Protein AF-A0A6C0HAC2-F1 (afdb_monomer_lite)

Organism: NCBI:txid1070528

Structure (mmCIF, N/CA/C/O backbone):
data_AF-A0A6C0HAC2-F1
#
_entry.id   AF-A0A6C0HAC2-F1
#
loop_
_atom_site.group_PDB
_atom_site.id
_atom_site.type_symbol
_atom_site.label_atom_id
_atom_site.label_alt_id
_atom_site.label_comp_id
_atom_site.label_asym_id
_atom_site.label_entity_id
_atom_site.label_seq_id
_atom_site.pdbx_PDB_ins_code
_atom_site.Cartn_x
_atom_site.Cartn_y
_atom_site.Cartn_z
_atom_site.occupancy
_atom_site.B_iso_or_equiv
_atom_site.auth_seq_id
_atom_site.auth_comp_id
_atom_site.auth_asym_id
_atom_site.auth_atom_id
_atom_site.pdbx_PDB_model_num
ATOM 1 N N . MET A 1 1 ? 21.544 -33.911 -42.054 1.00 35.69 1 MET A N 1
ATOM 2 C CA . MET A 1 1 ? 21.452 -34.970 -41.028 1.00 35.69 1 MET A CA 1
ATOM 3 C C . MET A 1 1 ? 21.680 -34.278 -39.698 1.00 35.69 1 MET A C 1
ATOM 5 O O . MET A 1 1 ? 22.755 -33.726 -39.539 1.00 35.69 1 MET A O 1
ATOM 9 N N . ILE A 1 2 ? 20.570 -33.878 -39.078 1.00 36.97 2 ILE A N 1
ATOM 10 C CA . ILE A 1 2 ? 20.032 -34.376 -37.793 1.00 36.97 2 ILE A CA 1
ATOM 11 C C . ILE A 1 2 ? 20.691 -33.635 -36.626 1.00 36.97 2 ILE A C 1
ATOM 13 O O . ILE A 1 2 ? 21.883 -33.778 -36.380 1.00 36.97 2 ILE A O 1
ATOM 17 N N . ASP A 1 3 ? 19.857 -32.808 -35.998 1.00 48.16 3 ASP A N 1
ATOM 18 C CA . ASP A 1 3 ? 20.061 -32.089 -34.747 1.00 48.16 3 ASP A CA 1
ATOM 19 C C . ASP A 1 3 ? 20.471 -33.018 -33.612 1.00 48.16 3 ASP A C 1
ATOM 21 O O . ASP A 1 3 ? 19.859 -34.072 -33.467 1.00 48.16 3 ASP A O 1
ATOM 25 N N . GLU A 1 4 ? 21.347 -32.549 -32.724 1.00 47.75 4 GLU A N 1
ATOM 26 C CA . GLU A 1 4 ? 21.271 -32.916 -31.308 1.00 47.75 4 GLU A CA 1
ATOM 27 C C . GLU A 1 4 ? 21.519 -31.662 -30.452 1.00 47.75 4 GLU A C 1
ATOM 29 O O . GLU A 1 4 ? 22.643 -31.279 -30.136 1.00 47.75 4 GLU A O 1
ATOM 34 N N . ASN A 1 5 ? 20.411 -31.005 -30.083 1.00 46.34 5 ASN A N 1
ATOM 35 C CA . ASN A 1 5 ? 20.270 -30.433 -28.743 1.00 46.34 5 ASN A CA 1
ATOM 36 C C . ASN A 1 5 ? 20.665 -31.509 -27.731 1.00 46.34 5 ASN A C 1
ATOM 38 O O . ASN A 1 5 ? 20.255 -32.641 -27.964 1.00 46.34 5 ASN A O 1
ATOM 42 N N . ILE A 1 6 ? 21.314 -31.168 -26.609 1.00 41.94 6 ILE A N 1
ATOM 43 C CA . ILE A 1 6 ? 21.026 -31.779 -25.297 1.00 41.94 6 ILE A CA 1
ATOM 44 C C . ILE A 1 6 ? 21.823 -31.096 -24.165 1.00 41.94 6 ILE A C 1
ATOM 46 O O . ILE A 1 6 ? 23.045 -31.138 -24.097 1.00 41.94 6 ILE A O 1
ATOM 50 N N . ILE A 1 7 ? 21.012 -30.483 -23.296 1.00 42.16 7 ILE A N 1
ATOM 51 C CA . ILE A 1 7 ? 21.061 -30.430 -21.828 1.00 42.16 7 ILE A CA 1
ATOM 52 C C . ILE A 1 7 ? 22.054 -29.463 -21.167 1.00 42.16 7 ILE A C 1
ATOM 54 O O . ILE A 1 7 ? 23.254 -29.684 -21.056 1.00 42.16 7 ILE A O 1
ATOM 58 N N . ILE A 1 8 ? 21.446 -28.394 -20.647 1.00 49.47 8 ILE A N 1
ATOM 59 C CA . ILE A 1 8 ? 21.923 -27.561 -19.549 1.00 49.47 8 ILE A CA 1
ATOM 60 C C . ILE A 1 8 ? 21.940 -28.469 -18.318 1.00 49.47 8 ILE A C 1
ATOM 62 O O . ILE A 1 8 ? 20.876 -28.794 -17.795 1.00 49.47 8 ILE A O 1
ATOM 66 N N . ASP A 1 9 ? 23.120 -28.918 -17.902 1.00 45.03 9 ASP A N 1
ATOM 67 C CA . ASP A 1 9 ? 23.276 -29.564 -16.604 1.00 45.03 9 ASP A CA 1
ATOM 68 C C . ASP A 1 9 ? 23.600 -28.473 -15.580 1.00 45.03 9 ASP A C 1
ATOM 70 O O . ASP A 1 9 ? 24.607 -27.762 -15.673 1.00 45.03 9 ASP A O 1
ATOM 74 N N . GLU A 1 10 ? 22.681 -28.301 -14.635 1.00 52.38 10 GLU A N 1
ATOM 75 C CA . GLU A 1 10 ? 22.847 -27.502 -13.432 1.00 52.38 10 GLU A CA 1
ATOM 76 C C . GLU A 1 10 ? 23.984 -28.097 -12.600 1.00 52.38 10 GLU A C 1
ATOM 78 O O . GLU A 1 10 ? 23.780 -28.969 -11.765 1.00 52.38 10 GLU A O 1
ATOM 83 N N . ASN A 1 11 ? 25.207 -27.632 -12.827 1.00 47.12 11 ASN A N 1
ATOM 84 C CA . ASN A 1 11 ? 26.266 -27.701 -11.832 1.00 47.12 11 ASN A CA 1
ATOM 85 C C . ASN A 1 11 ? 27.306 -26.635 -12.153 1.00 47.12 11 ASN A C 1
ATOM 87 O O . ASN A 1 11 ? 28.098 -26.761 -13.087 1.00 47.12 11 ASN A O 1
ATOM 91 N N . ILE A 1 12 ? 27.307 -25.566 -11.358 1.00 48.22 12 ILE A N 1
ATOM 92 C CA . ILE A 1 12 ? 28.403 -24.601 -11.341 1.00 48.22 12 ILE A CA 1
ATOM 93 C C . ILE A 1 12 ? 29.633 -25.361 -10.835 1.00 48.22 12 ILE A C 1
ATOM 95 O O . ILE A 1 12 ? 29.829 -25.534 -9.635 1.00 48.22 12 ILE A O 1
ATOM 99 N N . ASN A 1 13 ? 30.446 -25.863 -11.760 1.00 45.69 13 ASN A N 1
ATOM 100 C CA . ASN A 1 13 ? 31.722 -26.475 -11.434 1.00 45.69 13 ASN A CA 1
ATOM 101 C C . ASN A 1 13 ? 32.722 -25.346 -11.163 1.00 45.69 13 ASN A C 1
ATOM 103 O O . ASN A 1 13 ? 33.317 -24.784 -12.083 1.00 45.69 13 ASN A O 1
ATOM 107 N N . ILE A 1 14 ? 32.846 -24.959 -9.893 1.00 54.31 14 ILE A N 1
ATOM 108 C CA . ILE A 1 14 ? 33.857 -24.002 -9.449 1.00 54.31 14 ILE A CA 1
ATOM 109 C C . ILE A 1 14 ? 35.203 -24.730 -9.475 1.00 54.31 14 ILE A C 1
ATOM 111 O O . ILE A 1 14 ? 35.581 -25.412 -8.524 1.00 54.31 14 ILE A O 1
ATOM 115 N N . GLN A 1 15 ? 35.931 -24.599 -10.582 1.00 46.69 15 GLN A N 1
ATOM 116 C CA . GLN A 1 15 ? 37.349 -24.932 -10.599 1.00 46.69 15 GLN A CA 1
ATOM 117 C C . GLN A 1 15 ? 38.101 -23.875 -9.796 1.00 46.69 15 GLN A C 1
ATOM 119 O O . GLN A 1 15 ? 38.102 -22.694 -10.142 1.00 46.69 15 GLN A O 1
ATOM 124 N N . MET A 1 16 ? 38.740 -24.316 -8.715 1.00 49.25 16 MET A N 1
ATOM 125 C CA . MET A 1 16 ? 39.712 -23.515 -7.982 1.00 49.25 16 MET A CA 1
ATOM 126 C C . MET A 1 16 ? 40.864 -23.197 -8.941 1.00 49.25 16 MET A C 1
ATOM 128 O O . MET A 1 16 ? 41.650 -24.077 -9.285 1.00 49.25 16 MET A O 1
ATOM 132 N N . VAL A 1 17 ? 40.930 -21.957 -9.422 1.00 53.03 17 VAL A N 1
ATOM 133 C CA . VAL A 1 17 ? 42.100 -21.453 -10.145 1.00 53.03 17 VAL A CA 1
ATOM 134 C C . VAL A 1 17 ? 43.188 -21.223 -9.097 1.00 53.03 17 VAL A C 1
ATOM 136 O O . VAL A 1 17 ? 42.992 -20.436 -8.174 1.00 53.03 17 VAL A O 1
ATOM 139 N N . GLU A 1 18 ? 44.306 -21.942 -9.208 1.00 49.22 18 GLU A N 1
ATOM 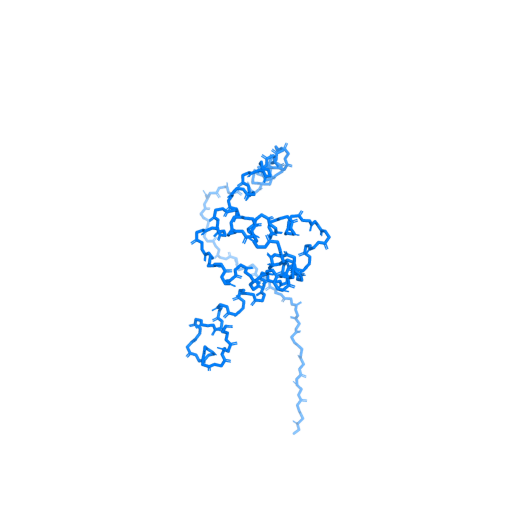140 C CA . GLU A 1 18 ? 45.388 -21.981 -8.208 1.00 49.22 18 GLU A CA 1
ATOM 141 C C . GLU A 1 18 ? 46.241 -20.703 -8.103 1.00 49.22 18 GLU A C 1
ATOM 143 O O . GLU A 1 18 ? 47.218 -20.692 -7.362 1.00 49.22 18 GLU A O 1
ATOM 148 N N . ASP A 1 19 ? 45.853 -19.596 -8.735 1.00 55.09 19 ASP A N 1
ATOM 149 C CA . ASP A 1 19 ? 46.636 -18.359 -8.713 1.00 55.09 19 ASP A CA 1
ATOM 150 C C . ASP A 1 19 ? 45.852 -17.211 -8.061 1.00 55.09 19 ASP A C 1
ATOM 152 O O . ASP A 1 19 ? 45.325 -16.321 -8.727 1.00 55.09 19 ASP A O 1
ATOM 156 N N . PHE A 1 20 ? 45.790 -17.221 -6.727 1.00 49.00 20 PHE A N 1
ATOM 157 C CA . PHE A 1 20 ? 45.540 -16.009 -5.946 1.00 49.00 20 PHE A CA 1
ATOM 158 C C . PHE A 1 20 ? 46.770 -15.706 -5.095 1.00 49.00 20 PHE A C 1
ATOM 160 O O . PHE A 1 20 ? 47.110 -16.443 -4.166 1.00 49.00 20 PHE A O 1
ATOM 167 N N . ASP A 1 21 ? 47.439 -14.605 -5.436 1.00 52.22 21 ASP A N 1
ATOM 168 C CA . ASP A 1 21 ? 48.528 -14.025 -4.662 1.00 52.22 21 ASP A CA 1
ATOM 169 C C . ASP A 1 21 ? 48.148 -13.946 -3.178 1.00 52.22 21 ASP A C 1
ATOM 171 O O . ASP A 1 21 ? 47.128 -13.365 -2.795 1.00 52.22 21 ASP A O 1
ATOM 175 N N . LYS A 1 22 ? 48.996 -14.545 -2.336 1.00 52.16 22 LYS A N 1
ATOM 176 C CA . LYS A 1 22 ? 48.893 -14.531 -0.874 1.00 52.16 22 LYS A CA 1
ATOM 177 C C . LYS A 1 22 ? 48.931 -13.097 -0.343 1.00 52.16 22 LYS A C 1
ATOM 179 O O . LYS A 1 22 ? 49.985 -12.588 0.034 1.00 52.16 22 LYS A O 1
ATOM 184 N N . SER A 1 23 ? 47.767 -12.473 -0.213 1.00 51.81 23 SER A N 1
ATOM 185 C CA . SER A 1 23 ? 47.561 -11.446 0.801 1.00 51.81 23 SER A CA 1
ATOM 186 C C . SER A 1 23 ? 47.373 -12.160 2.140 1.00 51.81 23 SER A C 1
ATOM 188 O O . SER A 1 23 ? 46.311 -12.710 2.423 1.00 51.81 23 SER A O 1
ATOM 190 N N . ASN A 1 24 ? 48.443 -12.204 2.938 1.00 53.75 24 ASN A N 1
ATOM 191 C CA . ASN A 1 24 ? 48.462 -12.696 4.318 1.00 53.75 24 ASN A CA 1
ATOM 192 C C . ASN A 1 24 ? 47.653 -11.760 5.242 1.00 53.75 24 ASN A C 1
ATOM 194 O O . ASN A 1 24 ? 48.199 -11.066 6.097 1.00 53.75 24 ASN A O 1
ATOM 198 N N . ALA A 1 25 ? 46.336 -11.744 5.081 1.00 55.78 25 ALA A N 1
ATOM 199 C CA . ALA A 1 25 ? 45.439 -11.510 6.196 1.00 55.78 25 ALA A CA 1
ATOM 200 C C . ALA A 1 25 ? 44.892 -12.887 6.565 1.00 55.78 25 ALA A C 1
ATOM 202 O O . ALA A 1 25 ? 44.167 -13.477 5.768 1.00 55.78 25 ALA A O 1
ATOM 203 N N . ASP A 1 26 ? 45.279 -13.416 7.729 1.00 59.00 26 ASP A N 1
ATOM 204 C CA . ASP A 1 26 ? 44.666 -14.611 8.314 1.00 59.00 26 ASP A CA 1
ATOM 205 C C . ASP A 1 26 ? 43.168 -14.336 8.498 1.00 59.00 26 ASP A C 1
ATOM 207 O O . ASP A 1 26 ? 42.711 -13.868 9.545 1.00 59.00 26 ASP A O 1
ATOM 211 N N . PHE A 1 27 ? 42.388 -14.579 7.446 1.00 62.50 27 PHE A N 1
ATOM 212 C CA . PHE A 1 27 ? 40.943 -14.582 7.508 1.00 62.50 27 PHE A CA 1
ATOM 213 C C . PHE A 1 27 ? 40.568 -15.830 8.291 1.00 62.50 27 PHE A C 1
ATOM 215 O O . PHE A 1 27 ? 40.450 -16.932 7.756 1.00 62.50 27 PHE A O 1
ATOM 222 N N . ASN A 1 28 ? 40.500 -15.665 9.608 1.00 78.56 28 ASN A N 1
ATOM 223 C CA . ASN A 1 28 ? 40.210 -16.741 10.529 1.00 78.56 28 ASN A CA 1
ATOM 224 C C . ASN A 1 28 ? 38.726 -17.091 10.389 1.00 78.56 28 ASN A C 1
ATOM 226 O O . ASN A 1 28 ? 37.882 -16.604 11.135 1.00 78.56 28 ASN A O 1
ATOM 230 N N . LEU A 1 29 ? 38.416 -17.918 9.386 1.00 75.56 29 LEU A N 1
ATOM 231 C CA . LEU A 1 29 ? 37.069 -18.397 9.084 1.00 75.56 29 LEU A CA 1
ATOM 232 C C . LEU A 1 29 ? 36.421 -19.022 10.322 1.00 75.56 29 LEU A C 1
ATOM 234 O O . LEU A 1 29 ? 35.227 -18.869 10.533 1.00 75.56 29 LEU A O 1
ATOM 238 N N . LYS A 1 30 ? 37.222 -19.655 11.183 1.00 76.38 30 LYS A N 1
ATOM 239 C CA . LYS A 1 30 ? 36.758 -20.193 12.458 1.00 76.38 30 LYS A CA 1
ATOM 240 C C . LYS A 1 30 ? 36.306 -19.090 13.417 1.00 76.38 30 LYS A C 1
ATOM 242 O O . LYS A 1 30 ? 35.244 -19.227 14.003 1.00 76.38 30 LYS A O 1
ATOM 247 N N . LYS A 1 31 ? 37.057 -17.991 13.527 1.00 78.31 31 LYS A N 1
ATOM 248 C CA . LYS A 1 31 ? 36.637 -16.813 14.297 1.00 78.31 31 LYS A CA 1
ATOM 249 C C . LYS A 1 31 ? 35.365 -16.192 13.716 1.00 78.31 31 LYS A C 1
ATOM 251 O O . LYS A 1 31 ? 34.480 -15.843 14.474 1.00 78.31 31 LYS A O 1
ATOM 256 N N . LEU A 1 32 ? 35.239 -16.117 12.388 1.00 79.25 32 LEU A N 1
ATOM 257 C CA . LEU A 1 32 ? 34.008 -15.650 11.742 1.00 79.25 32 LEU A CA 1
ATOM 258 C C . LEU A 1 32 ? 32.816 -16.564 12.067 1.00 79.25 32 LEU A C 1
ATOM 260 O O . LEU A 1 32 ? 31.736 -16.067 12.352 1.00 79.25 32 LEU A O 1
ATOM 264 N N . MET A 1 33 ? 33.005 -17.885 12.028 1.00 77.19 33 MET A N 1
ATOM 265 C CA . MET A 1 33 ? 31.963 -18.858 12.368 1.00 77.19 33 MET A CA 1
ATOM 266 C C . MET A 1 33 ? 31.590 -18.799 13.855 1.00 77.19 33 MET A C 1
ATOM 268 O O . MET A 1 33 ? 30.407 -18.826 14.167 1.00 77.19 33 MET A O 1
ATOM 272 N N . GLU A 1 34 ? 32.570 -18.649 14.752 1.00 78.75 34 GLU A N 1
ATOM 273 C CA . GLU A 1 34 ? 32.341 -18.431 16.188 1.00 78.75 34 GLU A CA 1
ATOM 274 C C . GLU A 1 34 ? 31.628 -17.096 16.445 1.00 78.75 34 GLU A C 1
ATOM 276 O O . GLU A 1 34 ? 30.690 -17.047 17.235 1.00 78.75 34 GLU A O 1
ATOM 281 N N . ASP A 1 35 ? 32.009 -16.018 15.758 1.00 75.50 35 ASP A N 1
ATOM 282 C CA . ASP A 1 35 ? 31.322 -14.726 15.833 1.00 75.50 35 ASP A CA 1
ATOM 283 C C . ASP A 1 35 ? 29.874 -14.850 15.304 1.00 75.50 35 ASP A C 1
ATOM 285 O O . ASP A 1 35 ? 28.966 -14.261 15.880 1.00 75.50 35 ASP A O 1
ATOM 289 N N . PHE A 1 36 ? 29.623 -15.668 14.271 1.00 73.94 36 PHE A N 1
ATOM 290 C CA . PHE A 1 36 ? 28.284 -15.917 13.712 1.00 73.94 36 PHE A CA 1
ATOM 291 C C . PHE A 1 36 ? 27.401 -16.800 14.609 1.00 73.94 36 PHE A C 1
ATOM 293 O O . PHE A 1 36 ? 26.210 -16.533 14.752 1.00 73.94 36 PHE A O 1
ATOM 300 N N . GLU A 1 37 ? 27.967 -17.816 15.265 1.00 66.88 37 GLU A N 1
ATOM 301 C CA . GLU A 1 37 ? 27.260 -18.593 16.294 1.00 66.88 37 GLU A CA 1
ATOM 302 C C . GLU A 1 37 ? 26.966 -17.741 17.537 1.00 66.88 37 GLU A C 1
ATOM 304 O O . GLU A 1 37 ? 25.871 -17.825 18.093 1.00 66.88 37 GLU A O 1
ATOM 309 N N . ASN A 1 38 ? 27.886 -16.850 17.929 1.00 61.31 38 ASN A N 1
ATOM 310 C CA . ASN A 1 38 ? 27.677 -15.901 19.028 1.00 61.31 38 ASN A CA 1
ATOM 311 C C . ASN A 1 38 ? 26.671 -14.786 18.691 1.00 61.31 38 ASN A C 1
ATOM 313 O O . ASN A 1 38 ? 26.114 -14.177 19.604 1.00 61.31 38 ASN A O 1
ATOM 317 N N . ILE A 1 39 ? 26.388 -14.536 17.409 1.00 59.84 39 ILE A N 1
ATOM 318 C CA . ILE A 1 39 ? 25.292 -13.655 16.974 1.00 59.84 39 ILE A CA 1
ATOM 319 C C . ILE A 1 39 ? 23.917 -14.312 17.212 1.00 59.84 39 ILE A C 1
ATOM 321 O O . ILE A 1 39 ? 22.914 -13.608 17.301 1.00 59.84 39 ILE A O 1
ATOM 325 N N . SER A 1 40 ? 23.834 -15.638 17.382 1.00 59.97 40 SER A N 1
ATOM 326 C CA . SER A 1 40 ? 22.547 -16.347 17.372 1.00 59.97 40 SER A CA 1
ATOM 327 C C . SER A 1 40 ? 21.716 -16.286 18.668 1.00 59.97 40 SER A C 1
ATOM 329 O O . SER A 1 40 ? 20.623 -16.847 18.665 1.00 59.97 40 SER A O 1
ATOM 331 N N . LEU A 1 41 ? 22.161 -15.683 19.779 1.00 49.66 41 LEU A N 1
ATOM 332 C CA . LEU A 1 41 ? 21.457 -15.834 21.075 1.00 49.66 41 LEU A CA 1
ATOM 333 C C . LEU A 1 41 ? 21.485 -14.607 22.005 1.00 49.66 41 LEU A C 1
ATOM 335 O O . LEU A 1 41 ? 21.267 -14.742 23.210 1.00 49.66 41 LEU A O 1
ATOM 339 N N . HIS A 1 42 ? 21.706 -13.402 21.481 1.00 46.12 42 HIS A N 1
ATOM 340 C CA . HIS A 1 42 ? 21.068 -12.251 22.115 1.00 46.12 42 HIS A CA 1
ATOM 341 C C . HIS A 1 42 ? 19.700 -12.131 21.482 1.00 46.12 42 HIS A C 1
ATOM 343 O O . HIS A 1 42 ? 19.607 -11.931 20.276 1.00 46.12 42 HIS A O 1
ATOM 349 N N . GLU A 1 43 ? 18.674 -12.356 22.302 1.00 52.09 43 GLU A N 1
ATOM 350 C CA . GLU A 1 43 ? 17.290 -11.994 22.045 1.00 52.09 43 GLU A CA 1
ATOM 351 C C . GLU A 1 43 ? 17.286 -10.713 21.216 1.00 52.09 43 GLU A C 1
ATOM 353 O O . GLU A 1 43 ? 17.512 -9.616 21.725 1.00 52.09 43 GLU A O 1
ATOM 358 N N . ILE A 1 44 ? 17.082 -10.859 19.906 1.00 50.62 44 ILE A N 1
ATOM 359 C CA . ILE A 1 44 ? 16.593 -9.768 19.091 1.00 50.62 44 ILE A CA 1
ATOM 360 C C . ILE A 1 44 ? 15.140 -9.640 19.544 1.00 50.62 44 ILE A C 1
ATOM 362 O O . ILE A 1 44 ? 14.204 -10.059 18.874 1.00 50.62 44 ILE A O 1
ATOM 366 N N . ASP A 1 45 ? 14.974 -9.068 20.732 1.00 46.88 45 ASP A N 1
ATOM 367 C CA . ASP A 1 45 ? 13.864 -8.199 21.058 1.00 46.88 45 ASP A CA 1
ATOM 368 C C . ASP A 1 45 ? 14.057 -6.973 20.145 1.00 46.88 45 ASP A C 1
ATOM 370 O O . ASP A 1 45 ? 14.389 -5.873 20.580 1.00 46.88 45 ASP A O 1
ATOM 374 N N . HIS A 1 46 ? 14.006 -7.194 18.818 1.00 53.56 46 HIS A N 1
ATOM 375 C CA . HIS A 1 46 ? 13.690 -6.114 17.903 1.00 53.56 46 HIS A CA 1
ATOM 376 C C . HIS A 1 46 ? 12.289 -5.766 18.336 1.00 53.56 46 HIS A C 1
ATOM 378 O O . HIS A 1 46 ? 11.365 -6.533 18.067 1.00 53.56 46 HIS A O 1
ATOM 384 N N . ASP A 1 47 ? 12.193 -4.690 19.104 1.00 60.19 47 ASP A N 1
ATOM 385 C CA . ASP A 1 47 ? 10.959 -4.220 19.685 1.00 60.19 47 ASP A CA 1
ATOM 386 C C . ASP A 1 47 ? 9.928 -4.202 18.550 1.00 60.19 47 ASP A C 1
ATOM 388 O O . ASP A 1 47 ? 10.050 -3.442 17.587 1.00 60.19 47 ASP A O 1
ATOM 392 N N . GLU A 1 48 ? 8.970 -5.132 18.577 1.00 64.88 48 GLU A N 1
ATOM 393 C CA . GLU A 1 48 ? 7.938 -5.271 17.541 1.00 64.88 48 GLU A CA 1
ATOM 394 C C . GLU A 1 48 ? 7.209 -3.923 17.358 1.00 64.88 48 GLU A C 1
ATOM 396 O O . GLU A 1 48 ? 6.722 -3.585 16.274 1.00 64.88 48 GLU A O 1
ATOM 401 N N . SER A 1 49 ? 7.238 -3.096 18.412 1.00 71.69 49 SER A N 1
ATOM 402 C CA . SER A 1 49 ? 6.768 -1.720 18.416 1.00 71.69 49 SER A CA 1
ATOM 403 C C . SER A 1 49 ? 7.568 -0.770 17.506 1.00 71.69 49 SER A C 1
ATOM 405 O O . SER A 1 49 ? 6.949 0.059 16.833 1.00 71.69 49 SER A O 1
ATOM 407 N N . ASP A 1 50 ? 8.892 -0.912 17.389 1.00 85.19 50 ASP A N 1
ATOM 408 C CA . ASP A 1 50 ? 9.737 -0.069 16.530 1.00 85.19 50 ASP A CA 1
ATOM 409 C C . ASP A 1 50 ? 9.453 -0.324 15.044 1.00 85.19 50 ASP A C 1
ATOM 411 O O . ASP A 1 50 ? 9.372 0.611 14.232 1.00 85.19 50 ASP A O 1
ATOM 415 N N . GLN A 1 51 ? 9.249 -1.593 14.681 1.00 87.38 51 GLN A N 1
ATOM 416 C CA . GLN A 1 51 ? 8.890 -1.970 13.316 1.00 87.38 51 GLN A CA 1
ATOM 417 C C . GLN A 1 51 ? 7.495 -1.443 12.956 1.00 87.38 51 GLN A C 1
ATOM 419 O O . GLN A 1 51 ? 7.326 -0.802 11.915 1.00 87.38 51 GLN A O 1
ATOM 424 N N . LEU A 1 52 ? 6.514 -1.622 13.848 1.00 91.38 52 LEU A N 1
ATOM 425 C CA . LEU A 1 52 ? 5.155 -1.113 13.656 1.00 91.38 52 LEU A CA 1
ATOM 426 C C . LEU A 1 52 ? 5.128 0.414 13.488 1.00 91.38 52 LEU A C 1
ATOM 428 O O . LEU A 1 52 ? 4.423 0.934 12.618 1.00 91.38 52 LEU A O 1
ATOM 432 N N . TYR A 1 53 ? 5.906 1.138 14.296 1.00 93.12 53 TYR A N 1
ATOM 433 C CA . TYR A 1 53 ? 6.010 2.593 14.206 1.00 93.12 53 TYR A CA 1
ATOM 434 C C . TYR A 1 53 ? 6.625 3.043 12.873 1.00 93.12 53 TYR A C 1
ATOM 436 O O . TYR A 1 53 ? 6.126 3.972 12.231 1.00 93.12 53 TYR A O 1
ATOM 444 N N . THR A 1 54 ? 7.667 2.347 12.415 1.00 95.44 54 THR A N 1
ATOM 445 C CA . THR A 1 54 ? 8.304 2.608 11.118 1.00 95.44 54 THR A CA 1
ATOM 446 C C . THR A 1 54 ? 7.323 2.402 9.964 1.00 95.44 54 THR A C 1
ATOM 448 O O . THR A 1 54 ? 7.222 3.256 9.078 1.00 95.44 54 THR A O 1
ATOM 451 N N . ASP A 1 55 ? 6.549 1.317 9.989 1.00 95.12 55 ASP A N 1
ATOM 452 C CA . ASP A 1 55 ? 5.559 1.031 8.951 1.00 95.12 55 ASP A CA 1
ATOM 453 C C . ASP A 1 55 ? 4.413 2.054 8.956 1.00 95.12 55 ASP A C 1
ATOM 455 O O . ASP A 1 55 ? 3.990 2.518 7.891 1.00 95.12 55 ASP A O 1
ATOM 459 N N . MET A 1 56 ? 3.966 2.493 10.136 1.00 96.88 56 MET A N 1
ATOM 460 C CA . MET A 1 56 ? 2.985 3.573 10.268 1.00 96.88 56 MET A CA 1
ATOM 461 C C . MET A 1 56 ? 3.486 4.874 9.629 1.00 96.88 56 MET A C 1
ATOM 463 O O . MET A 1 56 ? 2.777 5.476 8.816 1.00 96.88 56 MET A O 1
ATOM 467 N N . LEU A 1 57 ? 4.718 5.287 9.941 1.00 97.06 57 LEU A N 1
ATOM 468 C CA . LEU A 1 57 ? 5.334 6.475 9.347 1.00 97.06 57 LEU A CA 1
ATOM 469 C C . LEU A 1 57 ? 5.497 6.344 7.832 1.00 97.06 57 LEU A C 1
ATOM 471 O O . LEU A 1 57 ? 5.228 7.295 7.097 1.00 97.06 57 LEU A O 1
ATOM 475 N N . ASN A 1 58 ? 5.909 5.174 7.347 1.00 97.31 58 ASN A N 1
ATOM 476 C CA . ASN A 1 58 ? 6.054 4.916 5.920 1.00 97.31 58 ASN A CA 1
ATOM 477 C C . ASN A 1 58 ? 4.719 5.090 5.179 1.00 97.31 58 ASN A C 1
ATOM 479 O O . ASN A 1 58 ? 4.657 5.808 4.177 1.00 97.31 58 ASN A O 1
ATOM 483 N N . TYR A 1 59 ? 3.637 4.490 5.687 1.00 98.00 59 TYR A N 1
ATOM 484 C CA . TYR A 1 59 ? 2.313 4.646 5.086 1.00 98.00 59 TYR A CA 1
ATOM 485 C C . TYR A 1 59 ? 1.795 6.084 5.165 1.00 98.00 59 TYR A C 1
ATOM 487 O O . TYR A 1 59 ? 1.159 6.559 4.221 1.00 98.00 59 TYR A O 1
ATOM 495 N N . ASP A 1 60 ? 2.078 6.812 6.245 1.00 97.94 60 ASP A N 1
ATOM 496 C CA . ASP A 1 60 ? 1.645 8.201 6.342 1.00 97.94 60 ASP A CA 1
ATOM 497 C C . ASP A 1 60 ? 2.428 9.123 5.396 1.00 97.94 60 ASP A C 1
ATOM 499 O O . ASP A 1 60 ? 1.835 9.957 4.711 1.00 97.94 60 ASP A O 1
ATOM 503 N N . MET A 1 61 ? 3.743 8.963 5.279 1.00 97.56 61 MET A N 1
ATOM 504 C CA . MET A 1 61 ? 4.560 9.877 4.477 1.00 97.56 61 MET A CA 1
ATOM 505 C C . MET A 1 61 ? 4.520 9.568 2.977 1.00 97.56 61 MET A C 1
ATOM 507 O O . MET A 1 61 ? 4.507 10.493 2.165 1.00 97.56 61 MET A O 1
ATOM 511 N N . ASN A 1 62 ? 4.466 8.288 2.596 1.00 97.06 62 ASN A N 1
ATOM 512 C CA . ASN A 1 62 ? 4.698 7.869 1.209 1.00 97.06 62 ASN A CA 1
ATOM 513 C C . ASN A 1 62 ? 3.423 7.495 0.440 1.00 97.06 62 ASN A C 1
ATOM 515 O O . ASN A 1 62 ? 3.481 7.285 -0.773 1.00 97.06 62 ASN A O 1
ATOM 519 N N . PHE A 1 63 ? 2.266 7.431 1.108 1.00 97.50 63 PHE A N 1
ATOM 520 C CA . PHE A 1 63 ? 1.012 7.018 0.480 1.00 97.50 63 PHE A CA 1
ATOM 521 C C . PHE A 1 63 ? -0.081 8.079 0.603 1.00 97.50 63 PHE A C 1
ATOM 523 O O . PHE A 1 63 ? -0.373 8.651 1.657 1.00 97.50 63 PHE A O 1
ATOM 530 N N . THR A 1 64 ? -0.760 8.306 -0.517 1.00 97.31 64 THR A N 1
ATOM 531 C CA . THR A 1 64 ? -2.001 9.080 -0.559 1.00 97.31 64 THR A CA 1
ATOM 532 C C . THR A 1 64 ? -3.175 8.242 -0.058 1.00 97.31 64 THR A C 1
ATOM 534 O O . THR A 1 64 ? -3.184 7.018 -0.180 1.00 97.31 64 THR A O 1
ATOM 537 N N . VAL A 1 65 ? -4.242 8.901 0.409 1.00 96.88 65 VAL A N 1
ATOM 538 C CA . VAL A 1 65 ? -5.483 8.217 0.827 1.00 96.88 65 VAL A CA 1
ATOM 539 C C . VAL A 1 65 ? -6.027 7.305 -0.278 1.00 96.88 65 VAL A C 1
ATOM 541 O O . VAL A 1 65 ? -6.475 6.203 0.008 1.00 96.88 65 VAL A O 1
ATOM 544 N N . LYS A 1 66 ? -5.945 7.715 -1.552 1.00 95.56 66 LYS A N 1
ATOM 545 C CA . LYS A 1 66 ? -6.390 6.879 -2.678 1.00 95.56 66 LYS A CA 1
ATOM 546 C C . LYS A 1 66 ? -5.595 5.576 -2.788 1.00 95.56 66 LYS A C 1
ATOM 548 O O . LYS A 1 66 ? -6.192 4.530 -3.011 1.00 95.56 66 LYS A O 1
ATOM 553 N N . GLN A 1 67 ? -4.274 5.633 -2.617 1.00 96.25 67 GLN A N 1
ATOM 554 C CA . GLN A 1 67 ? -3.421 4.441 -2.656 1.00 96.25 67 GLN A CA 1
ATOM 555 C C . GLN A 1 67 ? -3.684 3.522 -1.460 1.00 96.25 67 GLN A C 1
ATOM 557 O O . GLN A 1 67 ? -3.753 2.312 -1.641 1.00 96.25 67 GLN A O 1
ATOM 562 N N . LEU A 1 68 ? -3.903 4.083 -0.267 1.00 98.06 68 LEU A N 1
ATOM 563 C CA . LEU A 1 68 ? -4.280 3.301 0.914 1.00 98.06 68 LEU A CA 1
ATOM 564 C C . LEU A 1 68 ? -5.630 2.597 0.711 1.00 98.06 68 LEU A C 1
ATOM 566 O O . LEU A 1 68 ? -5.757 1.411 0.986 1.00 98.06 68 LEU A O 1
ATOM 570 N N . LEU A 1 69 ? -6.618 3.287 0.135 1.00 97.31 69 LEU A N 1
ATOM 571 C CA . LEU A 1 69 ? -7.905 2.675 -0.203 1.00 97.31 69 LEU A CA 1
ATOM 572 C C . LEU A 1 69 ? -7.772 1.551 -1.239 1.00 97.31 69 LEU A C 1
ATOM 574 O O . LEU A 1 69 ? -8.517 0.582 -1.156 1.00 97.31 69 LEU A O 1
ATOM 578 N N . LEU A 1 70 ? -6.830 1.649 -2.181 1.00 96.75 70 LEU A N 1
ATOM 579 C CA . LEU A 1 70 ? -6.552 0.572 -3.136 1.00 96.75 70 LEU A CA 1
ATOM 580 C C . LEU A 1 70 ? -5.983 -0.673 -2.436 1.00 96.75 70 LEU A C 1
ATOM 582 O O . LEU A 1 70 ? -6.357 -1.792 -2.773 1.00 96.75 70 LEU A O 1
ATOM 586 N N . ILE A 1 71 ? -5.121 -0.480 -1.433 1.00 97.88 71 ILE A N 1
ATOM 587 C CA . ILE A 1 71 ? -4.623 -1.574 -0.586 1.00 97.88 71 ILE A CA 1
ATOM 588 C C . ILE A 1 71 ? -5.785 -2.204 0.192 1.00 97.88 71 ILE A C 1
ATOM 590 O O . ILE A 1 71 ? -5.937 -3.423 0.187 1.00 97.88 71 ILE A O 1
ATOM 594 N N . CYS A 1 72 ? -6.656 -1.387 0.793 1.00 98.00 72 CYS A N 1
ATOM 595 C CA . CYS A 1 72 ? -7.852 -1.888 1.472 1.00 98.00 72 CYS A CA 1
ATOM 596 C C . CYS A 1 72 ? -8.782 -2.661 0.532 1.00 98.00 72 CYS A C 1
ATOM 598 O O . CYS A 1 72 ? -9.391 -3.632 0.964 1.00 98.00 72 CYS A O 1
ATOM 600 N N . ASP A 1 73 ? -8.914 -2.248 -0.729 1.00 97.81 73 ASP A N 1
ATOM 601 C CA . ASP A 1 73 ? -9.716 -2.969 -1.724 1.00 97.81 73 ASP A CA 1
ATOM 602 C C . ASP A 1 73 ? -9.129 -4.346 -2.019 1.00 97.81 73 ASP A C 1
ATOM 604 O O . ASP A 1 73 ? -9.837 -5.348 -1.961 1.00 97.81 73 ASP A O 1
ATOM 608 N N . TYR A 1 74 ? -7.809 -4.410 -2.222 1.00 98.00 74 TYR A N 1
ATOM 609 C CA . TYR A 1 74 ? -7.098 -5.671 -2.421 1.00 98.00 74 TYR A CA 1
ATOM 610 C C . TYR A 1 74 ? -7.283 -6.630 -1.230 1.00 98.00 74 TYR A C 1
ATOM 612 O O . TYR A 1 74 ? -7.455 -7.831 -1.426 1.00 98.00 74 TYR A O 1
ATOM 620 N N . TYR A 1 75 ? -7.290 -6.111 0.001 1.00 98.06 75 TYR A N 1
ATOM 621 C CA . TYR A 1 75 ? -7.531 -6.898 1.218 1.00 98.06 75 TYR A CA 1
ATOM 622 C C . TYR A 1 75 ? -9.015 -7.163 1.521 1.00 98.06 75 TYR A C 1
ATOM 624 O O . TYR A 1 75 ? -9.324 -7.840 2.498 1.00 98.06 75 TYR A O 1
ATOM 632 N N . GLY A 1 76 ? -9.951 -6.643 0.720 1.00 97.44 76 GLY A N 1
ATOM 633 C CA . GLY A 1 76 ? -11.390 -6.785 0.967 1.00 97.44 76 GLY A CA 1
ATOM 634 C C . GLY A 1 76 ? -11.934 -5.930 2.123 1.00 97.44 76 GLY A C 1
ATOM 635 O O . GLY A 1 76 ? -13.080 -6.099 2.528 1.00 97.44 76 GLY A O 1
ATOM 636 N N . LEU A 1 77 ? -11.148 -4.976 2.626 1.00 97.19 77 LEU A N 1
ATOM 637 C CA . LEU A 1 77 ? -11.473 -4.083 3.748 1.00 97.19 77 LEU A CA 1
ATOM 638 C C . LEU A 1 77 ? -12.201 -2.802 3.306 1.00 97.19 77 LEU A C 1
ATOM 640 O O . LEU A 1 77 ? -12.726 -2.051 4.131 1.00 97.19 77 LEU A O 1
ATOM 644 N N . LEU A 1 78 ? -12.238 -2.512 1.999 1.00 96.50 78 LEU A N 1
ATOM 645 C CA . LEU A 1 78 ? -12.714 -1.225 1.475 1.00 96.50 78 LEU A CA 1
ATOM 646 C C . LEU A 1 78 ? -14.153 -0.891 1.888 1.00 96.50 78 LEU A C 1
ATOM 648 O O . LEU A 1 78 ? -14.483 0.279 2.111 1.00 96.50 78 LEU A O 1
ATOM 652 N N . LYS A 1 79 ? -15.018 -1.906 1.982 1.00 96.06 79 LYS A N 1
ATOM 653 C CA . LYS A 1 79 ? -16.414 -1.728 2.390 1.00 96.06 79 LYS A CA 1
ATOM 654 C C . LYS A 1 79 ? -16.509 -1.189 3.816 1.00 96.06 79 LYS A C 1
ATOM 656 O O . LYS A 1 79 ? -17.247 -0.228 4.048 1.00 96.06 79 LYS A O 1
ATOM 661 N N . ASP A 1 80 ? -15.747 -1.763 4.737 1.00 94.50 80 ASP A N 1
ATOM 662 C CA . ASP A 1 80 ? -15.778 -1.395 6.152 1.00 94.50 80 ASP A CA 1
ATOM 663 C C . ASP A 1 80 ? -15.158 -0.012 6.357 1.00 94.50 80 ASP A C 1
ATOM 665 O O . ASP A 1 80 ? -15.753 0.850 7.005 1.00 94.50 80 ASP A O 1
ATOM 669 N N . VAL A 1 81 ? -14.041 0.258 5.678 1.00 94.88 81 VAL A N 1
ATOM 670 C CA . VAL A 1 81 ? -13.377 1.569 5.674 1.00 94.88 81 VAL A CA 1
ATOM 671 C C . VAL A 1 81 ? -14.319 2.687 5.213 1.00 94.88 81 VAL A C 1
ATOM 673 O O . VAL A 1 81 ? -14.434 3.729 5.866 1.00 94.88 81 VAL A O 1
ATOM 676 N N . LYS A 1 82 ? -15.038 2.476 4.100 1.00 93.38 82 LYS A N 1
ATOM 677 C CA . LYS A 1 82 ? -15.971 3.473 3.549 1.00 93.38 82 LYS A CA 1
ATOM 678 C C . LYS A 1 82 ? -17.213 3.654 4.413 1.00 93.38 82 LYS A C 1
ATOM 680 O O . LYS A 1 82 ? -17.650 4.787 4.609 1.00 93.38 82 LYS A O 1
ATOM 685 N N . THR A 1 83 ? -17.779 2.560 4.919 1.00 95.12 83 THR A N 1
ATOM 686 C CA . THR A 1 83 ? -18.998 2.599 5.743 1.00 95.12 83 THR A CA 1
ATOM 687 C C . THR A 1 83 ? -18.746 3.350 7.047 1.00 95.12 83 THR A C 1
ATOM 689 O O . THR A 1 83 ? -19.556 4.189 7.441 1.00 95.12 83 THR A O 1
ATOM 692 N N . ASN A 1 84 ? -17.580 3.127 7.657 1.00 95.50 84 ASN A N 1
ATOM 693 C CA . ASN A 1 84 ? -17.188 3.756 8.915 1.00 95.50 84 ASN A CA 1
ATOM 694 C C . ASN A 1 84 ? -16.580 5.159 8.745 1.00 95.50 84 ASN A C 1
ATOM 696 O O . ASN A 1 84 ? -16.296 5.815 9.743 1.00 95.50 84 ASN A O 1
ATOM 700 N N . LYS A 1 85 ? -16.407 5.649 7.505 1.00 93.69 85 LYS A N 1
ATOM 701 C CA . LYS A 1 85 ? -15.831 6.974 7.188 1.00 93.69 85 LYS A CA 1
ATOM 702 C C . LYS A 1 85 ? -14.483 7.226 7.877 1.00 93.69 85 LYS A C 1
ATOM 704 O O . LYS A 1 85 ? -14.230 8.317 8.386 1.00 93.69 85 LYS A O 1
ATOM 709 N N . MET A 1 86 ? -13.633 6.205 7.875 1.00 96.12 86 MET A N 1
ATOM 710 C CA . MET A 1 86 ? -12.309 6.228 8.495 1.00 96.12 86 MET A CA 1
ATOM 711 C C . MET A 1 86 ? -11.433 7.360 7.934 1.00 96.12 86 MET A C 1
ATOM 713 O O . MET A 1 86 ? -11.383 7.582 6.719 1.00 96.12 86 MET A O 1
ATOM 717 N N . LYS A 1 87 ? -10.731 8.082 8.818 1.00 97.19 87 LYS A N 1
ATOM 718 C CA . LYS A 1 87 ? -9.699 9.062 8.415 1.00 97.19 87 LYS A CA 1
ATOM 719 C C . LYS A 1 87 ? -8.417 8.327 8.017 1.00 97.19 87 LYS A C 1
ATOM 721 O O . LYS A 1 87 ? -8.255 7.149 8.306 1.00 97.19 87 LYS A O 1
ATOM 726 N N . LYS A 1 88 ? -7.474 9.032 7.378 1.00 97.06 88 LYS A N 1
ATOM 727 C CA . LYS A 1 88 ? -6.216 8.443 6.875 1.00 97.06 88 LYS A CA 1
ATOM 728 C C . LYS A 1 88 ? -5.500 7.570 7.915 1.00 97.06 88 LYS A C 1
ATOM 730 O O . LYS A 1 88 ? -5.105 6.467 7.574 1.00 97.06 88 LYS A O 1
ATOM 735 N N . GLN A 1 89 ? -5.386 8.050 9.154 1.00 97.69 89 GLN A N 1
ATOM 736 C CA . GLN A 1 89 ? -4.732 7.314 10.242 1.00 97.69 89 GLN A CA 1
ATOM 737 C C . GLN A 1 89 ? -5.455 5.999 10.563 1.00 97.69 89 GLN A C 1
ATOM 739 O O . GLN A 1 89 ? -4.824 4.952 10.543 1.00 97.69 89 GLN A O 1
ATOM 744 N N . ASP A 1 90 ? -6.784 6.023 10.700 1.00 97.75 90 ASP A N 1
ATOM 745 C CA . ASP A 1 90 ? -7.573 4.804 10.917 1.00 97.75 90 ASP A CA 1
ATOM 746 C C . ASP A 1 90 ? -7.388 3.798 9.762 1.00 97.75 90 ASP A C 1
ATOM 748 O O . ASP A 1 90 ? -7.318 2.595 9.984 1.00 97.75 90 ASP A O 1
ATOM 752 N N . ILE A 1 91 ? -7.285 4.277 8.514 1.00 98.44 91 ILE A N 1
ATOM 753 C CA . ILE A 1 91 ? -7.047 3.413 7.344 1.00 98.44 91 ILE A CA 1
ATOM 754 C C . ILE A 1 91 ? -5.676 2.733 7.443 1.00 98.44 91 ILE A C 1
ATOM 756 O O . ILE A 1 91 ? -5.569 1.539 7.166 1.00 98.44 91 ILE A O 1
ATOM 760 N N . ILE A 1 92 ? -4.638 3.479 7.832 1.00 98.50 92 ILE A N 1
ATOM 761 C CA . ILE A 1 92 ? -3.286 2.941 8.034 1.00 98.50 92 ILE A C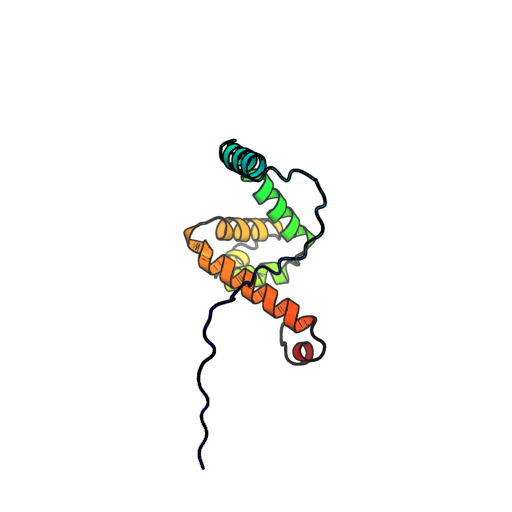A 1
ATOM 762 C C . ILE A 1 92 ? -3.308 1.882 9.136 1.00 98.50 92 ILE A C 1
ATOM 764 O O . ILE A 1 92 ? -2.797 0.786 8.930 1.00 98.50 92 ILE A O 1
ATOM 768 N N . GLU A 1 93 ? -3.963 2.161 10.262 1.00 97.75 93 GLU A N 1
ATOM 769 C CA . GLU A 1 93 ? -4.115 1.201 11.358 1.00 97.75 93 GLU A CA 1
ATOM 770 C C . GLU A 1 93 ? -4.826 -0.082 10.905 1.00 97.75 93 GLU A C 1
ATOM 772 O O . GLU A 1 93 ? -4.374 -1.174 11.234 1.00 97.75 93 GLU A O 1
ATOM 777 N N . GLN A 1 94 ? -5.892 0.017 10.099 1.00 98.06 94 GLN A N 1
ATOM 778 C CA . GLN A 1 94 ? -6.568 -1.165 9.547 1.00 98.06 94 GLN A CA 1
ATOM 779 C C . GLN A 1 94 ? -5.665 -1.980 8.615 1.00 98.06 94 GLN A C 1
ATOM 781 O O . GLN A 1 94 ? -5.708 -3.210 8.641 1.00 98.06 94 GLN A O 1
ATOM 786 N N . ILE A 1 95 ? -4.847 -1.311 7.798 1.00 98.38 95 ILE A N 1
ATOM 787 C CA . ILE A 1 95 ? -3.862 -1.983 6.945 1.00 98.38 95 ILE A CA 1
ATOM 788 C C . ILE A 1 95 ? -2.847 -2.717 7.820 1.00 98.38 95 ILE A C 1
ATOM 790 O O . ILE A 1 95 ? -2.658 -3.912 7.632 1.00 98.38 95 ILE A O 1
ATOM 794 N N . LEU A 1 96 ? -2.247 -2.050 8.806 1.00 97.69 96 LEU A N 1
ATOM 795 C CA . LEU A 1 96 ? -1.242 -2.659 9.681 1.00 97.69 96 LEU A CA 1
ATOM 796 C C . LEU A 1 96 ? -1.816 -3.810 10.510 1.00 97.69 96 LEU A C 1
ATOM 798 O O . LEU A 1 96 ? -1.164 -4.839 10.656 1.00 97.69 96 LEU A O 1
ATOM 802 N N . LEU A 1 97 ? -3.048 -3.683 11.005 1.00 97.19 97 LEU A N 1
ATOM 803 C CA . LEU A 1 97 ? -3.734 -4.762 11.712 1.00 97.19 97 LEU A CA 1
ATOM 804 C C . LEU A 1 97 ? -3.914 -5.995 10.816 1.00 97.19 97 LEU A C 1
ATOM 806 O O . LEU A 1 97 ? -3.731 -7.124 11.266 1.00 97.19 97 LEU A O 1
ATOM 810 N N . PHE A 1 98 ? -4.256 -5.785 9.543 1.00 98.19 98 PHE A N 1
ATOM 811 C CA . PHE A 1 98 ? -4.351 -6.867 8.570 1.00 98.19 98 PHE A CA 1
ATOM 812 C C . PHE A 1 98 ? -2.976 -7.462 8.247 1.00 98.19 98 PHE A C 1
ATOM 814 O O . PHE A 1 98 ? -2.854 -8.684 8.175 1.00 98.19 98 PHE A O 1
ATOM 821 N N . GLU A 1 99 ? -1.955 -6.620 8.053 1.00 97.62 99 GLU A N 1
ATOM 822 C CA . GLU A 1 99 ? -0.612 -7.043 7.641 1.00 97.62 99 GLU A CA 1
ATOM 823 C C . GLU A 1 99 ? 0.170 -7.774 8.741 1.00 97.62 99 GLU A C 1
ATOM 825 O O . GLU A 1 99 ? 0.945 -8.669 8.413 1.00 97.62 99 GLU A O 1
ATOM 830 N N . ASN A 1 100 ? -0.068 -7.448 10.014 1.00 94.81 100 ASN A N 1
ATOM 831 C CA . ASN A 1 100 ? 0.567 -8.104 11.165 1.00 94.81 100 ASN A CA 1
ATOM 832 C C . ASN A 1 100 ? -0.147 -9.388 11.616 1.00 94.81 100 ASN A C 1
ATOM 834 O O . ASN A 1 100 ? 0.300 -10.060 12.542 1.00 94.81 100 ASN A O 1
ATOM 838 N N . ASN A 1 101 ? -1.256 -9.763 10.973 1.00 96.00 101 ASN A N 1
ATOM 839 C CA . ASN A 1 101 ? -1.855 -11.070 11.202 1.00 96.00 101 ASN A CA 1
ATOM 840 C C . ASN A 1 101 ? -1.141 -12.129 10.345 1.00 96.00 101 ASN A C 1
ATOM 842 O O . ASN A 1 101 ? -1.207 -12.096 9.115 1.00 96.00 101 ASN A O 1
ATOM 846 N N . ASN A 1 102 ? -0.523 -13.111 11.003 1.00 95.50 102 ASN A N 1
ATOM 847 C CA . ASN A 1 102 ? 0.180 -14.222 10.358 1.00 95.50 102 ASN A CA 1
ATOM 848 C C . ASN A 1 102 ? -0.690 -15.012 9.365 1.00 95.50 102 ASN A C 1
ATOM 850 O O . ASN A 1 102 ? -0.178 -15.476 8.347 1.00 95.50 102 ASN A O 1
ATOM 854 N N . ASP A 1 103 ? -2.002 -15.102 9.591 1.00 98.00 103 ASP A N 1
ATOM 855 C CA . ASP A 1 103 ? -2.926 -15.776 8.667 1.00 98.00 103 ASP A CA 1
ATOM 856 C C . ASP A 1 103 ? -2.994 -15.074 7.298 1.00 98.00 103 ASP A C 1
ATOM 858 O O . ASP A 1 103 ? -3.281 -15.695 6.271 1.00 98.00 103 ASP A O 1
ATOM 862 N N . ASN A 1 104 ? -2.683 -13.776 7.262 1.00 98.00 104 ASN A N 1
ATOM 863 C CA . ASN A 1 104 ? -2.705 -12.957 6.056 1.00 98.00 104 ASN A CA 1
ATOM 864 C C . ASN A 1 104 ? -1.348 -12.886 5.347 1.00 98.00 104 ASN A C 1
ATOM 866 O O . ASN A 1 104 ? -1.276 -12.316 4.255 1.00 98.00 104 ASN A O 1
ATOM 870 N N . TYR A 1 105 ? -0.286 -13.471 5.911 1.00 96.69 105 TYR A N 1
ATOM 871 C CA . TYR A 1 105 ? 1.097 -13.335 5.439 1.00 96.69 105 TYR A CA 1
ATOM 872 C C . TYR A 1 105 ? 1.248 -13.518 3.920 1.00 96.69 105 TYR A C 1
ATOM 874 O O . TYR A 1 105 ? 1.780 -12.649 3.225 1.00 96.69 105 TYR A O 1
ATOM 882 N N . ASN A 1 106 ? 0.689 -14.603 3.376 1.00 97.88 106 ASN A N 1
ATOM 883 C CA . ASN A 1 106 ? 0.762 -14.907 1.943 1.00 97.88 106 ASN A CA 1
ATOM 884 C C . ASN A 1 106 ? 0.084 -13.829 1.081 1.00 97.88 106 ASN A C 1
ATOM 886 O O . ASN A 1 106 ? 0.615 -13.417 0.049 1.00 97.88 106 ASN A O 1
ATOM 890 N N . THR A 1 107 ? -1.079 -13.339 1.513 1.00 98.38 107 THR A N 1
ATOM 891 C CA . THR A 1 107 ? -1.823 -12.273 0.828 1.00 98.38 107 THR A CA 1
ATOM 892 C C . THR A 1 107 ? -1.036 -10.963 0.840 1.00 98.38 107 THR A C 1
ATOM 894 O O . THR A 1 107 ? -0.966 -10.265 -0.176 1.00 98.38 107 THR A O 1
ATOM 897 N N . VAL A 1 108 ? -0.412 -10.645 1.975 1.00 98.19 108 VAL A N 1
ATOM 898 C CA . VAL A 1 108 ? 0.367 -9.421 2.195 1.00 98.19 108 VAL A CA 1
ATOM 899 C C . VAL A 1 108 ? 1.624 -9.407 1.337 1.00 98.19 108 VAL A C 1
ATOM 901 O O . VAL A 1 108 ? 1.893 -8.392 0.684 1.00 98.19 108 VAL A O 1
ATOM 904 N N . ILE A 1 109 ? 2.362 -10.522 1.297 1.00 97.88 109 ILE A N 1
ATOM 905 C CA . ILE A 1 109 ? 3.544 -10.684 0.442 1.00 97.88 109 ILE A CA 1
ATOM 906 C C . ILE A 1 109 ? 3.159 -10.588 -1.020 1.00 97.88 109 ILE A C 1
ATOM 908 O O . ILE A 1 109 ? 3.734 -9.778 -1.744 1.00 97.88 109 ILE A O 1
ATOM 912 N N . ARG A 1 110 ? 2.124 -11.320 -1.442 1.00 98.38 110 ARG A N 1
ATOM 913 C CA . ARG A 1 110 ? 1.678 -11.294 -2.835 1.00 98.38 110 ARG A CA 1
ATOM 914 C C . ARG A 1 110 ? 1.356 -9.875 -3.301 1.00 98.38 110 ARG A C 1
ATOM 916 O O . ARG A 1 110 ? 1.716 -9.475 -4.405 1.00 98.38 110 ARG A O 1
ATOM 923 N N . ARG A 1 111 ? 0.701 -9.090 -2.447 1.00 97.69 111 ARG A N 1
ATOM 924 C CA . ARG A 1 111 ? 0.380 -7.685 -2.716 1.00 97.69 111 ARG A CA 1
ATOM 925 C C . ARG A 1 111 ? 1.639 -6.812 -2.788 1.00 97.69 111 ARG A C 1
ATOM 927 O O . ARG A 1 111 ? 1.734 -5.982 -3.689 1.00 97.69 111 ARG A O 1
ATOM 934 N N . LYS A 1 112 ? 2.614 -7.017 -1.891 1.00 97.38 112 LYS A N 1
ATOM 935 C CA . LYS A 1 112 ? 3.941 -6.357 -1.893 1.00 97.38 112 LYS A CA 1
ATOM 936 C C . LYS A 1 112 ? 4.672 -6.609 -3.220 1.00 97.38 112 LYS A C 1
ATOM 938 O O . LYS A 1 112 ? 5.082 -5.653 -3.875 1.00 97.38 112 LYS A O 1
ATOM 943 N N . GLU A 1 113 ? 4.735 -7.864 -3.658 1.00 98.06 113 GLU A N 1
ATOM 944 C CA . GLU A 1 113 ? 5.368 -8.276 -4.919 1.00 98.06 113 GLU A CA 1
ATOM 945 C C . GLU A 1 113 ? 4.697 -7.659 -6.149 1.00 98.06 113 GLU A C 1
ATOM 947 O O . GLU A 1 113 ? 5.364 -7.091 -7.010 1.00 98.06 113 GLU A O 1
ATOM 952 N N . LEU A 1 114 ? 3.365 -7.734 -6.234 1.00 96.38 114 LEU A N 1
ATOM 953 C CA . LEU A 1 114 ? 2.625 -7.184 -7.370 1.00 96.38 114 LEU A CA 1
ATOM 954 C C . LEU A 1 114 ? 2.819 -5.668 -7.495 1.00 96.38 114 LEU A C 1
ATOM 956 O O . LEU A 1 114 ? 2.982 -5.159 -8.604 1.00 96.38 114 LEU A O 1
ATOM 960 N N . TRP A 1 115 ? 2.835 -4.949 -6.370 1.00 95.50 115 TRP A N 1
ATOM 961 C CA . TRP A 1 115 ? 3.102 -3.510 -6.360 1.00 95.50 115 TRP A CA 1
ATOM 962 C C . TRP A 1 115 ? 4.530 -3.197 -6.792 1.00 95.50 115 TRP A C 1
ATOM 964 O O . TRP A 1 115 ? 4.731 -2.255 -7.557 1.00 95.50 115 TRP A O 1
ATOM 974 N N . TYR A 1 116 ? 5.500 -3.994 -6.341 1.00 96.25 116 TYR A N 1
ATOM 975 C CA . TYR A 1 116 ? 6.884 -3.875 -6.781 1.00 96.25 116 TYR A CA 1
ATOM 976 C C . TYR A 1 116 ? 6.989 -4.027 -8.304 1.00 96.25 116 TYR A C 1
ATOM 978 O O . TYR A 1 116 ? 7.456 -3.109 -8.973 1.00 96.25 116 TYR A O 1
ATOM 986 N N . TYR A 1 117 ? 6.443 -5.103 -8.878 1.00 95.81 117 TYR A N 1
ATOM 987 C CA . TYR A 1 117 ? 6.481 -5.3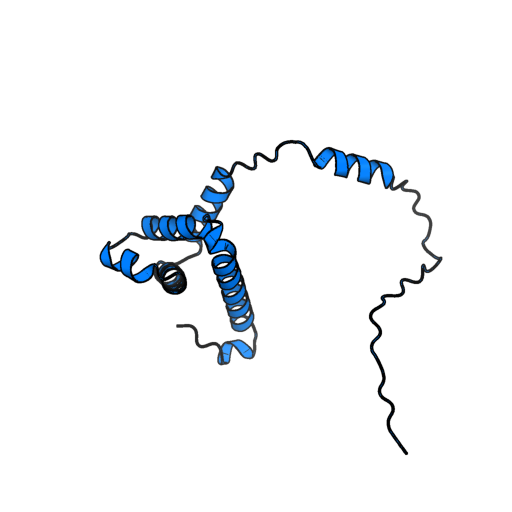14 -10.329 1.00 95.81 117 TYR A CA 1
ATOM 988 C C . TYR A 1 117 ? 5.781 -4.206 -11.114 1.00 95.81 117 TYR A C 1
ATOM 990 O O . TYR A 1 117 ? 6.277 -3.772 -12.149 1.00 95.81 117 TYR A O 1
ATOM 998 N N . ILE A 1 118 ? 4.642 -3.712 -10.629 1.00 95.00 118 ILE A N 1
ATOM 999 C CA . ILE A 1 118 ? 3.955 -2.592 -11.276 1.00 95.00 118 ILE A CA 1
ATOM 1000 C C . ILE A 1 118 ? 4.811 -1.325 -11.263 1.00 95.00 118 ILE A C 1
ATOM 1002 O O . ILE A 1 118 ? 4.796 -0.586 -12.246 1.00 95.00 118 ILE A O 1
ATOM 1006 N N . ASN A 1 119 ? 5.548 -1.065 -10.184 1.00 93.94 119 ASN A N 1
ATOM 1007 C CA . ASN A 1 119 ? 6.446 0.082 -10.120 1.00 93.94 119 ASN A CA 1
ATOM 1008 C C . ASN A 1 119 ? 7.623 -0.081 -11.091 1.00 93.94 119 ASN A C 1
ATOM 1010 O O . ASN A 1 119 ? 7.870 0.834 -11.870 1.00 93.94 119 ASN A O 1
ATOM 1014 N N . GLU A 1 120 ? 8.249 -1.258 -11.153 1.00 96.44 120 GLU A N 1
ATOM 1015 C CA . GLU A 1 120 ? 9.306 -1.546 -12.138 1.00 96.44 120 GLU A CA 1
ATOM 1016 C C . GLU A 1 120 ? 8.814 -1.328 -13.580 1.00 96.44 120 GLU A C 1
ATOM 1018 O O . GLU A 1 120 ? 9.463 -0.663 -14.389 1.00 96.44 120 GLU A O 1
ATOM 1023 N N . LEU A 1 121 ? 7.609 -1.811 -13.903 1.00 96.12 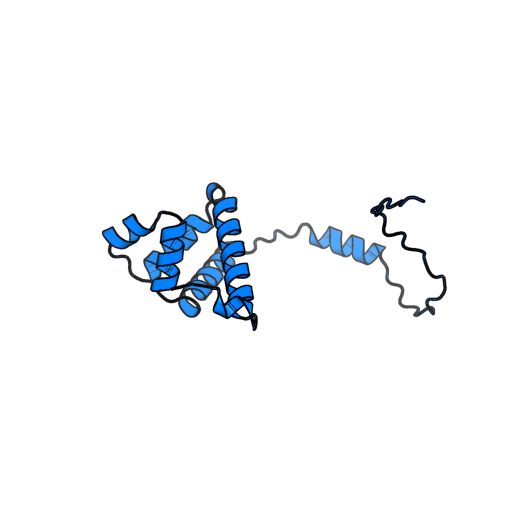121 LEU A N 1
ATOM 1024 C CA . LEU A 1 121 ? 7.023 -1.642 -15.236 1.00 96.12 121 LEU A CA 1
ATOM 1025 C C . LEU A 1 121 ? 6.683 -0.180 -15.568 1.00 96.12 121 LEU A C 1
ATOM 1027 O O . LEU A 1 121 ? 6.688 0.191 -16.743 1.00 96.12 121 LEU A O 1
ATOM 1031 N N . LYS A 1 122 ? 6.367 0.649 -14.566 1.00 94.25 122 LYS A N 1
ATOM 1032 C CA . LYS A 1 122 ? 6.098 2.087 -14.750 1.00 94.25 122 LYS A CA 1
ATOM 1033 C C . LYS A 1 122 ? 7.364 2.897 -15.001 1.00 94.25 122 LYS A C 1
ATOM 1035 O O . LYS A 1 122 ? 7.301 3.892 -15.727 1.00 94.25 122 LYS A O 1
ATOM 1040 N N . GLU A 1 123 ? 8.484 2.474 -14.429 1.00 95.19 123 GLU A N 1
ATOM 1041 C CA . GLU A 1 123 ? 9.778 3.126 -14.631 1.00 95.19 123 GLU A CA 1
ATOM 1042 C C . GLU A 1 123 ? 10.451 2.689 -15.941 1.00 95.19 123 GLU A C 1
ATOM 1044 O O . GLU A 1 123 ? 11.223 3.449 -16.534 1.00 95.19 123 GLU A O 1
ATOM 1049 N N . ASP A 1 124 ? 10.099 1.514 -16.473 1.00 97.44 124 ASP A N 1
ATOM 1050 C CA . ASP A 1 124 ? 10.616 1.062 -17.761 1.00 97.44 124 ASP A CA 1
ATO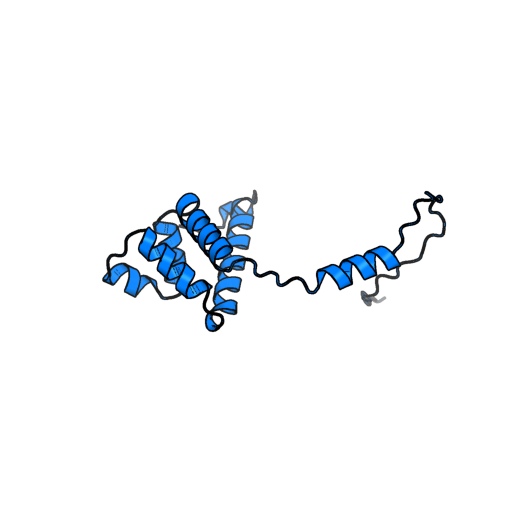M 1051 C C . ASP A 1 124 ? 10.192 1.966 -18.938 1.00 97.44 124 ASP A C 1
ATOM 1053 O O . ASP A 1 124 ? 9.068 2.462 -19.061 1.00 97.44 124 ASP A O 1
ATOM 1057 N N . LYS A 1 125 ? 11.116 2.152 -19.885 1.00 96.81 125 LYS A N 1
ATOM 1058 C CA . LYS A 1 125 ? 10.955 3.060 -21.027 1.00 96.81 125 LYS A CA 1
ATOM 1059 C C . LYS A 1 125 ? 9.824 2.650 -21.977 1.00 96.81 125 LYS A C 1
ATOM 1061 O O . LYS A 1 125 ? 9.195 3.530 -22.580 1.00 96.81 125 LYS A O 1
ATOM 1066 N N . ILE A 1 126 ? 9.609 1.351 -22.170 1.00 96.56 126 ILE A N 1
ATOM 1067 C CA . ILE A 1 126 ? 8.661 0.797 -23.142 1.00 96.56 126 ILE A CA 1
ATOM 1068 C C . ILE A 1 126 ? 7.382 0.360 -22.433 1.00 96.56 126 ILE A C 1
ATOM 1070 O O . ILE A 1 126 ? 6.294 0.769 -22.848 1.00 96.56 126 ILE A O 1
ATOM 1074 N N . MET A 1 127 ? 7.511 -0.422 -21.361 1.00 95.75 127 MET A N 1
ATOM 1075 C CA . MET A 1 127 ? 6.395 -1.067 -20.674 1.00 95.75 127 MET A CA 1
ATOM 1076 C C . MET A 1 127 ? 5.435 -0.065 -20.051 1.00 95.75 127 MET A C 1
ATOM 1078 O O . MET A 1 127 ? 4.227 -0.284 -20.116 1.00 95.75 127 MET A O 1
ATOM 1082 N N . LYS A 1 128 ? 5.921 1.088 -19.574 1.00 94.94 128 LYS A N 1
ATOM 1083 C CA . LYS A 1 128 ? 5.063 2.116 -18.967 1.00 94.94 128 LYS A CA 1
ATOM 1084 C C . LYS A 1 128 ? 3.910 2.584 -19.852 1.00 94.94 128 LYS A C 1
ATOM 1086 O O . LYS A 1 128 ? 2.883 3.013 -19.343 1.00 94.94 128 LYS A O 1
ATOM 1091 N N . LYS A 1 129 ? 4.054 2.488 -21.181 1.00 94.44 129 LYS A N 1
ATOM 1092 C CA . LYS A 1 129 ? 2.995 2.840 -22.145 1.00 94.44 129 LYS A CA 1
ATOM 1093 C C . LYS A 1 129 ? 1.810 1.872 -22.108 1.00 94.44 129 LYS A C 1
ATOM 1095 O O . LYS A 1 129 ? 0.734 2.221 -22.581 1.00 94.44 129 LYS A O 1
ATOM 1100 N N . PHE A 1 130 ? 2.024 0.669 -21.585 1.00 94.12 130 PHE A N 1
ATOM 1101 C CA . PHE A 1 130 ? 1.047 -0.413 -21.508 1.00 94.12 130 PHE A CA 1
ATOM 1102 C C . PHE A 1 130 ? 0.532 -0.643 -20.082 1.00 94.12 130 PHE A C 1
ATOM 1104 O O . PHE A 1 130 ? -0.436 -1.377 -19.896 1.00 94.12 130 PHE A O 1
ATOM 1111 N N . VAL A 1 131 ? 1.139 -0.009 -19.073 1.00 92.38 131 VAL A N 1
ATOM 1112 C CA . VAL A 1 131 ? 0.658 -0.081 -17.691 1.00 92.38 131 VAL A CA 1
ATOM 1113 C C . VAL A 1 131 ? -0.535 0.857 -17.521 1.00 92.38 131 VAL A C 1
ATOM 1115 O O . VAL A 1 131 ? -0.382 2.069 -17.384 1.00 92.38 131 VAL A O 1
ATOM 1118 N N . ILE A 1 132 ? -1.738 0.287 -17.501 1.00 88.25 132 ILE A N 1
ATOM 1119 C CA . ILE A 1 132 ? -2.959 1.013 -17.141 1.00 88.25 132 ILE A CA 1
ATOM 1120 C C . ILE A 1 132 ? -3.134 0.887 -15.629 1.00 88.25 132 ILE A C 1
ATOM 1122 O O . ILE A 1 132 ? -3.584 -0.137 -15.124 1.00 88.25 132 ILE A O 1
ATOM 1126 N N . TRP A 1 133 ? -2.727 1.927 -14.906 1.00 80.88 133 TRP A N 1
ATOM 1127 C CA . TRP A 1 133 ? -2.840 2.002 -13.453 1.00 80.88 133 TRP A CA 1
ATOM 1128 C C . TRP A 1 133 ? -3.411 3.364 -13.073 1.00 80.88 133 TRP A C 1
ATOM 1130 O O . TRP A 1 133 ? -2.684 4.358 -13.034 1.00 80.88 133 TRP A O 1
ATOM 1140 N N . SER A 1 134 ? -4.721 3.407 -12.853 1.00 59.34 134 SER A N 1
ATOM 1141 C CA . SER A 1 134 ? -5.496 4.619 -12.565 1.00 59.34 134 SER A CA 1
ATOM 1142 C C . SER A 1 134 ? -6.183 4.534 -11.215 1.00 59.34 134 SER A C 1
ATOM 1144 O O . SER A 1 134 ? -6.833 3.489 -10.997 1.00 59.34 134 SER A O 1
#

Sequence (134 aa):
MIDENIIIDENINIQMVEDFDKSNADFNLKKLMEDFENISLHEIDHDESDQLYTDMLNYDMNFTVKQLLLICDYYGLLKDVKTNKMKKQDIIEQILLFENNNDNYNTVIRRKELWYYINELKEDKIMKKFVIWS

pLDDT: mean 81.29, std 20.53, range [35.69, 98.5]

Secondary structure (DSSP, 8-state):
-----------------S----------HHHHHHHHHHGGGS-----HHHHHHHHHHHHHHH--HHHHHHHHHHTT-HHHHHHTT--HHHHHHHHHHHHT-GGGHHHHHHHHHHHHHHHHHHHSTTGGGT----

Foldseek 3Di:
DDDDDDDDDPDPPPDDPPDDPDPPPPPVVVVVVVVVVVVPDDPPCVVVVVVLVVQLVCCVPPDDPVRLLVLCVLVVNNVVCVVVVDDSSRSSVVSSVQCPDPVCVVSNVVVVVVVVVLVVLCPDPPSVVVRDDD

Radius 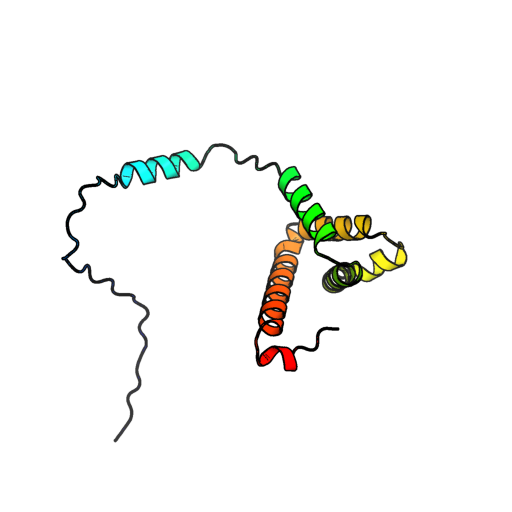of gyration: 24.78 Å; chains: 1; bounding box: 68×45×63 Å